Protein AF-A0A2S6N8B1-F1 (afdb_monomer_lite)

Structure (mmCIF, N/CA/C/O backbone):
data_AF-A0A2S6N8B1-F1
#
_entry.id   AF-A0A2S6N8B1-F1
#
loop_
_atom_site.group_PDB
_atom_site.id
_atom_site.type_symbol
_atom_site.label_atom_id
_atom_site.label_alt_id
_atom_site.label_comp_id
_atom_site.label_asym_id
_atom_site.label_entity_id
_atom_site.label_seq_id
_atom_site.pdbx_PDB_ins_code
_atom_site.Cartn_x
_atom_site.Cartn_y
_atom_site.Cartn_z
_atom_site.occupancy
_atom_site.B_iso_or_equiv
_atom_site.auth_seq_id
_atom_site.auth_comp_id
_atom_site.auth_asym_id
_atom_site.auth_atom_id
_atom_site.pdbx_PDB_model_num
ATOM 1 N N . MET A 1 1 ? 69.579 27.634 39.950 1.00 42.34 1 MET A N 1
ATOM 2 C CA . MET A 1 1 ? 68.538 27.850 38.917 1.00 42.34 1 MET A CA 1
ATOM 3 C C . MET A 1 1 ? 68.258 29.355 38.878 1.00 42.34 1 MET A C 1
ATOM 5 O O . MET A 1 1 ? 67.741 29.858 39.859 1.00 42.34 1 MET A O 1
ATOM 9 N N . ARG A 1 2 ? 68.898 30.169 38.011 1.00 41.56 2 ARG A N 1
ATOM 10 C CA . ARG A 1 2 ? 68.441 30.602 36.654 1.00 41.56 2 ARG A CA 1
ATOM 11 C C . ARG A 1 2 ? 66.906 30.649 36.552 1.00 41.56 2 ARG A C 1
ATOM 13 O O . ARG A 1 2 ? 66.295 29.624 36.790 1.00 41.56 2 ARG A O 1
ATOM 20 N N . SER A 1 3 ? 66.229 31.728 36.172 1.00 41.12 3 SER A N 1
ATOM 21 C CA . SER A 1 3 ? 66.636 32.928 35.441 1.00 41.12 3 SER A CA 1
ATOM 22 C C . SER A 1 3 ? 65.607 34.041 35.660 1.00 41.12 3 SER A C 1
ATOM 24 O O . SER A 1 3 ? 64.405 33.804 35.612 1.00 41.12 3 SER A O 1
ATOM 26 N N . THR A 1 4 ? 66.118 35.255 35.826 1.00 52.84 4 THR A N 1
ATOM 27 C CA . THR A 1 4 ? 65.493 36.559 35.585 1.00 52.84 4 THR 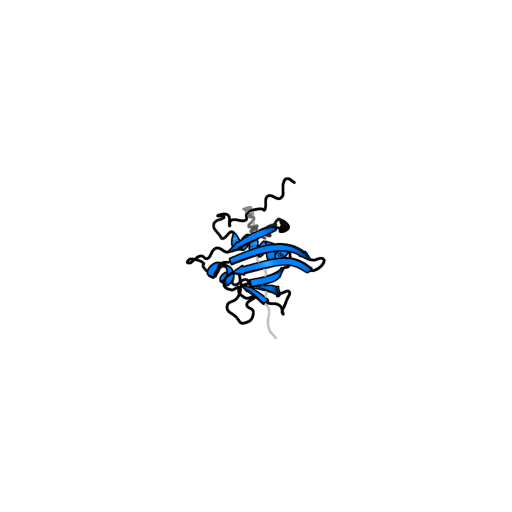A CA 1
ATOM 28 C C . THR A 1 4 ? 64.813 36.655 34.213 1.00 52.84 4 THR A C 1
ATOM 30 O O . THR A 1 4 ? 65.400 36.193 33.235 1.00 52.84 4 THR A O 1
ATOM 33 N N . ASN A 1 5 ? 63.650 37.314 34.127 1.00 52.25 5 ASN A N 1
ATOM 34 C CA . ASN A 1 5 ? 63.337 38.412 33.181 1.00 52.25 5 ASN A CA 1
ATOM 35 C C . ASN A 1 5 ? 61.865 38.828 33.357 1.00 52.25 5 ASN A C 1
ATOM 37 O O . ASN A 1 5 ? 60.976 37.992 33.278 1.00 52.25 5 ASN A O 1
ATOM 41 N N . ARG A 1 6 ? 61.566 40.067 33.778 1.00 52.50 6 ARG A N 1
ATOM 42 C CA . ARG A 1 6 ? 61.428 41.265 32.918 1.00 52.50 6 ARG A CA 1
ATOM 43 C C . ARG A 1 6 ? 60.625 40.964 31.654 1.00 52.50 6 ARG A C 1
ATOM 45 O O . ARG A 1 6 ? 61.112 40.263 30.781 1.00 52.50 6 ARG A O 1
ATOM 52 N N . ASN A 1 7 ? 59.451 41.575 31.539 1.00 50.00 7 ASN A N 1
ATOM 53 C CA . ASN A 1 7 ? 59.238 42.602 30.522 1.00 50.00 7 ASN A CA 1
ATOM 54 C C . ASN A 1 7 ? 57.952 43.370 30.828 1.00 50.00 7 ASN A C 1
ATOM 56 O O . ASN A 1 7 ? 56.833 42.960 30.541 1.00 50.00 7 ASN A O 1
ATOM 60 N N . THR A 1 8 ? 58.186 44.505 31.474 1.00 51.44 8 THR A N 1
ATOM 61 C CA . THR A 1 8 ? 57.403 45.729 31.411 1.00 51.44 8 THR A CA 1
ATOM 62 C C . THR A 1 8 ? 57.189 46.165 29.960 1.00 51.44 8 THR A C 1
ATOM 64 O O . THR A 1 8 ? 58.011 45.868 29.096 1.00 51.44 8 THR A O 1
ATOM 67 N N . ALA A 1 9 ? 56.163 46.997 29.776 1.00 45.56 9 ALA A N 1
ATOM 68 C CA . ALA A 1 9 ? 55.713 47.627 28.536 1.00 45.56 9 ALA A CA 1
ATOM 69 C C . ALA A 1 9 ? 54.751 46.720 27.751 1.00 45.56 9 ALA A C 1
ATOM 71 O O . ALA A 1 9 ? 55.076 45.617 27.348 1.00 45.56 9 ALA A O 1
ATOM 72 N N . THR A 1 10 ? 53.552 47.166 27.398 1.00 46.16 10 THR A N 1
ATOM 73 C CA . THR A 1 10 ? 53.420 48.305 26.495 1.00 46.16 10 THR A CA 1
ATOM 74 C C . THR A 1 10 ? 51.942 48.702 26.425 1.00 46.16 10 THR A C 1
ATOM 76 O O . THR A 1 10 ? 51.121 47.944 25.932 1.00 46.16 10 THR A O 1
ATOM 79 N N . ARG A 1 11 ? 51.658 49.920 26.897 1.00 43.44 11 ARG A N 1
ATOM 80 C CA . ARG A 1 11 ? 50.708 50.878 26.309 1.00 43.44 11 ARG A CA 1
ATOM 81 C C . ARG A 1 11 ? 49.224 50.478 26.259 1.00 43.44 11 ARG A C 1
ATOM 83 O O . ARG A 1 11 ? 48.722 49.953 25.276 1.00 43.44 11 ARG A O 1
ATOM 90 N N . LEU A 1 12 ? 48.500 50.985 27.262 1.00 51.22 12 LEU A N 1
ATOM 91 C CA . LEU A 1 12 ? 47.379 51.896 26.994 1.00 51.22 12 LEU A CA 1
ATOM 92 C C . LEU A 1 12 ? 47.709 52.762 25.775 1.00 51.22 12 LEU A C 1
ATOM 94 O O . LEU A 1 12 ? 48.777 53.378 25.802 1.00 51.22 12 LEU A O 1
ATOM 98 N N . LEU A 1 13 ? 46.820 52.810 24.774 1.00 46.84 13 LEU A N 1
ATOM 99 C CA . LEU A 1 13 ? 46.392 54.023 24.061 1.00 46.84 13 LEU A CA 1
ATOM 100 C C . LEU A 1 13 ? 45.701 53.707 22.709 1.00 46.84 13 LEU A C 1
ATOM 102 O O . LEU A 1 13 ? 46.289 53.039 21.866 1.00 46.84 13 LEU A O 1
ATOM 106 N N . PHE A 1 14 ? 44.522 54.325 22.514 1.00 44.28 14 PHE A N 1
ATOM 107 C CA . PHE A 1 14 ? 43.818 54.616 21.244 1.00 44.28 14 PHE A CA 1
ATOM 108 C C . PHE A 1 14 ? 43.252 53.421 20.452 1.00 44.28 14 PHE A C 1
ATOM 110 O O . PHE A 1 14 ? 43.849 52.364 20.384 1.00 44.28 14 PHE A O 1
ATOM 117 N N . ALA A 1 15 ? 42.149 53.488 19.719 1.00 45.88 15 ALA A N 1
ATOM 118 C CA . ALA A 1 15 ? 41.009 54.383 19.601 1.00 45.88 15 ALA A CA 1
ATOM 119 C C . ALA A 1 15 ? 40.044 53.643 18.646 1.00 45.88 15 ALA A C 1
ATOM 121 O O . ALA A 1 15 ? 40.484 53.024 17.682 1.00 45.88 15 ALA A O 1
ATOM 122 N N . THR A 1 16 ? 38.750 53.680 18.957 1.00 49.44 16 THR A N 1
ATOM 123 C CA . THR A 1 16 ? 37.603 53.653 18.029 1.00 49.44 16 THR A CA 1
ATOM 124 C C . THR A 1 16 ? 37.818 53.185 16.578 1.00 49.44 16 THR A C 1
ATOM 126 O O . THR A 1 16 ? 38.340 53.955 15.780 1.00 49.44 16 THR A O 1
ATOM 129 N N . VAL A 1 17 ? 37.196 52.063 16.189 1.00 50.78 17 VAL A N 1
ATOM 130 C CA . VAL A 1 17 ? 36.384 52.002 14.955 1.00 50.78 17 VAL A CA 1
ATOM 131 C C . VAL A 1 17 ? 35.152 51.130 15.216 1.00 50.78 17 VAL A C 1
ATOM 133 O O . VAL A 1 17 ? 35.226 49.913 15.355 1.00 50.78 17 VAL A O 1
ATOM 136 N N . VAL A 1 18 ? 34.012 51.808 15.307 1.00 49.66 18 VAL A N 1
ATOM 137 C CA . VAL A 1 18 ? 32.662 51.267 15.132 1.00 49.66 18 VAL A CA 1
ATOM 138 C C . VAL A 1 18 ? 32.549 50.738 13.702 1.00 49.66 18 VAL A C 1
ATOM 140 O O . VAL A 1 18 ? 32.867 51.471 12.770 1.00 49.66 18 VAL A O 1
ATOM 143 N N . GLY A 1 19 ? 32.075 49.506 13.499 1.00 46.31 19 GLY A N 1
ATOM 144 C CA . GLY A 1 19 ? 31.856 49.019 12.137 1.00 46.31 19 GLY A CA 1
ATOM 145 C C . GLY A 1 19 ? 31.323 47.596 12.025 1.00 46.31 19 GLY A C 1
ATOM 146 O O . GLY A 1 19 ? 32.089 46.674 11.795 1.00 46.31 19 GLY A O 1
ATOM 147 N N . ALA A 1 20 ? 29.998 47.469 12.117 1.00 51.28 20 ALA A N 1
ATOM 148 C CA . ALA A 1 20 ? 29.175 46.412 11.520 1.00 51.28 20 ALA A CA 1
ATOM 149 C C . ALA A 1 20 ? 29.412 44.950 11.961 1.00 51.28 20 ALA A C 1
ATOM 151 O O . ALA A 1 20 ? 30.002 44.133 11.257 1.00 51.28 20 ALA A O 1
ATOM 152 N N . THR A 1 21 ? 28.767 44.570 13.065 1.00 48.69 21 THR A N 1
ATOM 153 C CA . THR A 1 21 ? 28.243 43.213 13.269 1.00 48.69 21 THR A CA 1
ATOM 154 C C . THR A 1 21 ? 27.169 42.921 12.216 1.00 48.69 21 THR A C 1
ATOM 156 O O . THR A 1 21 ? 25.987 43.194 12.419 1.00 48.69 21 THR A O 1
ATOM 159 N N . VAL A 1 22 ? 27.559 42.373 11.063 1.00 56.94 22 VAL A N 1
ATOM 160 C CA . VAL A 1 22 ? 26.586 41.770 10.144 1.00 56.94 22 VAL A CA 1
ATOM 161 C C . VAL A 1 22 ? 26.143 40.450 10.762 1.00 56.94 22 VAL A C 1
ATOM 163 O O . VAL A 1 22 ? 26.918 39.502 10.877 1.00 56.94 22 VAL A O 1
ATOM 166 N N . MET A 1 23 ? 24.889 40.429 11.207 1.00 51.03 23 MET A N 1
ATOM 167 C CA . MET A 1 23 ? 24.171 39.244 11.660 1.00 51.03 23 MET A CA 1
ATOM 168 C C . MET A 1 23 ? 24.166 38.182 10.555 1.00 51.03 23 MET A C 1
ATOM 170 O O . MET A 1 23 ? 23.289 38.157 9.699 1.00 51.03 23 MET A O 1
ATOM 174 N N . GLY A 1 24 ? 25.129 37.269 10.597 1.00 49.72 24 GLY A N 1
ATOM 175 C CA . GLY A 1 24 ? 25.053 35.987 9.907 1.00 49.72 24 GLY A CA 1
ATOM 176 C C . GLY A 1 24 ? 24.213 35.004 10.717 1.00 49.72 24 GLY A C 1
ATOM 177 O O . GLY A 1 24 ? 24.720 33.967 11.131 1.00 49.72 24 GLY A O 1
ATOM 178 N N . ALA A 1 25 ? 22.949 35.335 10.996 1.00 55.22 25 ALA A N 1
ATOM 179 C CA . ALA A 1 25 ? 21.994 34.349 11.485 1.00 55.22 25 ALA A CA 1
ATOM 180 C C . ALA A 1 25 ? 21.611 33.467 10.292 1.00 55.22 25 ALA A C 1
ATOM 182 O O . ALA A 1 25 ? 20.658 33.747 9.568 1.00 55.22 25 ALA A O 1
ATOM 183 N N . GLY A 1 26 ? 22.421 32.437 10.040 1.00 43.94 26 GLY A N 1
ATOM 184 C CA . GLY A 1 26 ? 22.061 31.370 9.121 1.00 43.94 26 GLY A CA 1
ATOM 185 C C . GLY A 1 26 ? 20.736 30.786 9.586 1.00 43.94 26 GLY A C 1
ATOM 186 O O . GLY A 1 26 ? 20.657 30.201 10.666 1.00 43.94 26 GLY A O 1
ATOM 187 N N . ILE A 1 27 ? 19.684 30.994 8.800 1.00 52.69 27 ILE A N 1
ATOM 188 C CA . ILE A 1 27 ? 18.401 30.348 9.025 1.00 52.69 27 ILE A CA 1
ATOM 189 C C . ILE A 1 27 ? 18.651 28.863 8.771 1.00 52.69 27 ILE A C 1
ATOM 191 O O . ILE A 1 27 ? 18.652 28.405 7.630 1.00 52.69 27 ILE A O 1
ATOM 195 N N . ALA A 1 28 ? 18.912 28.108 9.836 1.00 50.53 28 ALA A N 1
ATOM 196 C CA . ALA A 1 28 ? 18.739 26.668 9.827 1.00 50.53 28 ALA A CA 1
ATOM 197 C C . ALA A 1 28 ? 17.233 26.425 9.682 1.00 50.53 28 ALA A C 1
ATOM 199 O O . ALA A 1 28 ? 16.497 26.324 10.663 1.00 50.53 28 ALA A O 1
ATOM 200 N N . GLY A 1 29 ? 16.760 26.446 8.437 1.00 40.81 29 GLY A N 1
ATOM 201 C CA . GLY A 1 29 ? 15.405 26.062 8.096 1.00 40.81 29 GLY A CA 1
ATOM 202 C C . GLY A 1 29 ? 15.251 24.581 8.395 1.00 40.81 29 GLY A C 1
ATOM 203 O O . GLY A 1 29 ? 15.554 23.743 7.552 1.00 40.81 29 GLY A O 1
ATOM 204 N N . ASN A 1 30 ? 14.791 24.251 9.599 1.00 43.19 30 ASN A N 1
ATOM 205 C CA . ASN A 1 30 ? 14.136 22.977 9.830 1.00 43.19 30 ASN A CA 1
ATOM 206 C C . ASN A 1 30 ? 12.843 23.027 9.019 1.00 43.19 30 ASN A C 1
ATOM 208 O O . ASN A 1 30 ? 11.829 23.534 9.493 1.00 43.19 30 ASN A O 1
ATOM 212 N N . ILE A 1 31 ? 12.892 22.565 7.770 1.00 50.88 31 ILE A N 1
ATOM 213 C CA . ILE A 1 31 ? 11.688 22.304 6.987 1.00 50.88 31 ILE A CA 1
ATOM 214 C C . ILE A 1 31 ? 11.051 21.056 7.605 1.00 50.88 31 ILE A C 1
ATOM 216 O O . ILE A 1 31 ? 11.174 19.947 7.096 1.00 50.88 31 ILE A O 1
ATOM 220 N N . VAL A 1 32 ? 10.412 21.224 8.760 1.00 52.28 32 VAL A N 1
ATOM 221 C CA . VAL A 1 32 ? 9.378 20.298 9.201 1.00 52.28 32 VAL A CA 1
ATOM 222 C C . VAL A 1 32 ? 8.171 20.685 8.366 1.00 52.28 32 VAL A C 1
ATOM 224 O O . VAL A 1 32 ? 7.458 21.632 8.682 1.00 52.28 32 VAL A O 1
ATOM 227 N N . GLY A 1 33 ? 8.029 20.039 7.210 1.00 48.75 33 GLY A N 1
ATOM 228 C CA . GLY A 1 33 ? 6.793 20.128 6.454 1.00 48.75 33 GLY A CA 1
ATOM 229 C C . GLY A 1 33 ? 5.682 19.578 7.336 1.00 48.75 33 GLY A C 1
ATOM 230 O O . GLY A 1 33 ? 5.715 18.399 7.690 1.00 48.75 33 GLY A O 1
ATOM 231 N N . ASP A 1 34 ? 4.731 20.429 7.713 1.00 44.25 34 ASP A N 1
ATOM 232 C CA . ASP A 1 34 ? 3.452 19.986 8.252 1.00 44.25 34 ASP A CA 1
ATOM 233 C C . ASP A 1 34 ? 2.755 19.188 7.147 1.00 44.25 34 ASP A C 1
ATOM 235 O O . ASP A 1 34 ? 2.075 19.731 6.273 1.00 44.25 34 ASP A O 1
ATOM 239 N N . TYR A 1 35 ? 2.964 17.874 7.152 1.00 49.19 35 TYR A N 1
ATOM 240 C CA . TYR A 1 35 ? 2.095 16.962 6.433 1.00 49.19 35 TYR A CA 1
ATOM 241 C C . TYR A 1 35 ? 0.743 17.058 7.126 1.00 49.19 35 TYR A C 1
ATOM 243 O O . TYR A 1 35 ? 0.526 16.473 8.187 1.00 49.19 35 TYR A O 1
ATOM 251 N N . VAL A 1 36 ? -0.162 17.854 6.558 1.00 50.03 36 VAL A N 1
ATOM 252 C CA . VAL A 1 36 ? -1.571 17.818 6.937 1.00 50.03 36 VAL A CA 1
ATOM 253 C C . VAL A 1 36 ? -2.042 16.401 6.630 1.00 50.03 36 VAL A C 1
ATOM 255 O O . VAL A 1 36 ? -2.317 16.081 5.475 1.00 50.03 36 VAL A O 1
ATOM 258 N N . VAL A 1 37 ? -2.067 15.550 7.660 1.00 51.09 37 VAL A N 1
ATOM 259 C CA . VAL A 1 37 ? -2.551 14.168 7.605 1.00 51.09 37 VAL A CA 1
ATOM 260 C C . VAL A 1 37 ? -4.008 14.225 7.164 1.00 51.09 37 VAL A C 1
ATOM 262 O O . VAL A 1 37 ? -4.923 14.425 7.966 1.00 51.09 37 VAL A O 1
ATOM 265 N N . ARG A 1 38 ? -4.245 14.115 5.857 1.00 58.31 38 ARG A N 1
ATOM 266 C CA . ARG A 1 38 ? -5.579 13.864 5.332 1.00 58.31 38 ARG A CA 1
ATOM 267 C C . ARG A 1 38 ? -5.829 12.393 5.585 1.00 58.31 38 ARG A C 1
ATOM 269 O O . ARG A 1 38 ? -5.288 11.558 4.880 1.00 58.31 38 ARG A O 1
ATOM 276 N N . ALA A 1 39 ? -6.626 12.099 6.612 1.00 61.91 39 ALA A N 1
ATOM 277 C CA . ALA A 1 39 ? -6.983 10.728 6.944 1.00 61.91 39 ALA A CA 1
ATOM 278 C C . ALA A 1 39 ? -7.442 9.991 5.664 1.00 61.91 39 ALA A C 1
ATOM 280 O O . ALA A 1 39 ? -8.393 10.456 5.019 1.00 61.91 39 ALA A O 1
ATOM 281 N N . PRO A 1 40 ? -6.771 8.889 5.285 1.00 68.19 40 PRO A N 1
ATOM 282 C CA . PRO A 1 40 ? -7.135 8.095 4.121 1.00 68.19 40 PRO A CA 1
ATOM 283 C C . PRO A 1 40 ? -8.605 7.704 4.207 1.00 68.19 40 PRO A C 1
ATOM 285 O O . PRO A 1 40 ? -9.077 7.246 5.252 1.00 68.19 40 PRO A O 1
ATOM 288 N N . ARG A 1 41 ? -9.356 7.920 3.128 1.00 83.81 41 ARG A N 1
ATOM 289 C CA . ARG A 1 41 ? -10.794 7.636 3.135 1.00 83.81 41 ARG A CA 1
ATOM 290 C C . ARG A 1 41 ? -11.034 6.184 2.755 1.00 83.81 41 ARG A C 1
ATOM 292 O O . ARG A 1 41 ? -10.371 5.640 1.881 1.00 83.81 41 ARG A O 1
ATOM 299 N N . ILE A 1 42 ? -12.038 5.573 3.371 1.00 91.75 42 ILE A N 1
ATOM 300 C CA . ILE A 1 42 ? -12.585 4.312 2.869 1.00 91.75 42 ILE A CA 1
ATOM 301 C C . ILE A 1 42 ? -13.091 4.540 1.436 1.00 91.75 42 ILE A C 1
ATOM 303 O O . ILE A 1 42 ? -13.714 5.563 1.148 1.00 91.75 42 ILE A O 1
ATOM 307 N N . GLY A 1 43 ? -12.788 3.605 0.541 1.00 91.12 43 GLY A N 1
ATOM 308 C CA . GLY A 1 43 ? -13.039 3.701 -0.895 1.00 91.12 43 GLY A CA 1
ATOM 309 C C . GLY A 1 43 ? -11.974 4.479 -1.673 1.00 91.12 43 GLY A C 1
ATOM 310 O O . GLY A 1 43 ? -12.124 4.653 -2.879 1.00 91.12 43 GLY A O 1
ATOM 311 N N . HIS A 1 44 ? -10.908 4.960 -1.024 1.00 90.00 44 HIS A N 1
ATOM 312 C CA . HIS A 1 44 ? -9.781 5.596 -1.712 1.00 90.00 44 HIS A CA 1
ATOM 313 C C . HIS A 1 44 ? -8.970 4.537 -2.459 1.00 90.00 44 HIS A C 1
ATOM 315 O O . HIS A 1 44 ? -8.567 3.525 -1.885 1.00 90.00 44 HIS A O 1
ATOM 321 N N . ILE A 1 45 ? -8.741 4.787 -3.747 1.00 92.19 45 ILE A N 1
ATOM 322 C CA . ILE A 1 45 ? -7.879 3.985 -4.612 1.00 92.19 45 ILE A CA 1
ATOM 323 C C . ILE A 1 45 ? -6.560 4.729 -4.826 1.00 92.19 45 ILE A C 1
ATOM 325 O O . ILE A 1 45 ? -6.554 5.818 -5.394 1.00 92.19 45 ILE A O 1
ATOM 329 N N . ILE A 1 46 ? -5.456 4.122 -4.406 1.00 92.88 46 ILE A N 1
ATOM 330 C CA . ILE A 1 46 ? -4.095 4.597 -4.659 1.00 92.88 46 ILE A CA 1
ATOM 331 C C . ILE A 1 46 ? -3.545 3.789 -5.834 1.00 92.88 46 ILE A C 1
ATOM 333 O O . ILE A 1 46 ? -3.312 2.585 -5.713 1.00 92.88 46 ILE A O 1
ATOM 337 N N . ALA A 1 47 ? -3.372 4.435 -6.986 1.00 93.38 47 ALA A N 1
ATOM 338 C CA . ALA A 1 47 ? -2.923 3.786 -8.215 1.00 93.38 47 ALA A CA 1
ATOM 339 C C . ALA A 1 47 ? -1.440 4.070 -8.487 1.00 93.38 47 ALA A C 1
ATOM 341 O O . ALA A 1 47 ? -1.031 5.220 -8.625 1.00 93.38 47 ALA A O 1
ATOM 342 N N . PHE A 1 48 ? -0.644 3.014 -8.632 1.00 91.75 48 PHE A N 1
ATOM 343 C CA . PHE A 1 48 ? 0.760 3.088 -9.017 1.00 91.75 48 PHE A CA 1
ATOM 344 C C . PHE A 1 48 ? 0.863 2.860 -10.521 1.00 91.75 48 PHE A C 1
ATOM 346 O O . PHE A 1 48 ? 0.676 1.744 -11.014 1.00 91.75 48 PHE A O 1
ATOM 353 N N . LEU A 1 49 ? 1.145 3.927 -11.264 1.00 89.50 49 LEU A N 1
ATOM 354 C CA . LEU A 1 49 ? 1.328 3.845 -12.708 1.00 89.50 49 LEU A CA 1
ATOM 355 C C . LEU A 1 49 ? 2.779 3.454 -13.026 1.00 89.50 49 LEU A C 1
ATOM 357 O O . LEU A 1 49 ? 3.701 4.135 -12.567 1.00 89.50 49 LEU A O 1
ATOM 361 N N . PRO A 1 50 ? 3.008 2.382 -13.807 1.00 88.06 50 PRO A N 1
ATOM 362 C CA . PRO A 1 50 ? 4.353 1.948 -14.141 1.00 88.06 50 PRO A CA 1
ATOM 363 C C . PRO A 1 50 ? 5.059 3.006 -14.996 1.00 88.06 50 PRO A C 1
ATOM 365 O O . PRO A 1 50 ? 4.589 3.343 -16.083 1.00 88.06 50 PRO A O 1
ATOM 368 N N . SER A 1 51 ? 6.204 3.512 -14.533 1.00 81.88 51 SER A N 1
ATOM 369 C CA . SER A 1 51 ? 7.022 4.466 -15.295 1.00 81.88 51 SER A CA 1
ATOM 370 C C . SER A 1 51 ? 8.397 3.888 -15.635 1.00 81.88 51 SER A C 1
ATOM 372 O O . SER A 1 51 ? 9.103 3.359 -14.770 1.00 81.88 51 SER A O 1
ATOM 374 N N . LYS A 1 52 ? 8.791 4.001 -16.911 1.00 72.25 52 LYS A N 1
ATOM 375 C CA . LYS A 1 52 ? 10.092 3.528 -17.423 1.00 72.25 52 LYS A CA 1
ATOM 376 C C . LYS A 1 52 ? 11.255 4.423 -16.993 1.00 72.25 52 LYS A C 1
ATOM 378 O O . LYS A 1 52 ? 12.365 3.928 -16.838 1.00 72.25 52 LYS A O 1
ATOM 383 N N . ASP A 1 53 ? 10.969 5.693 -16.715 1.00 70.50 53 ASP A N 1
ATOM 384 C CA . ASP A 1 53 ? 11.956 6.710 -16.333 1.00 70.50 53 ASP A CA 1
ATOM 385 C C . ASP A 1 53 ? 12.020 6.915 -14.810 1.00 70.50 53 ASP A C 1
ATOM 387 O O . ASP A 1 53 ? 12.518 7.924 -14.309 1.00 70.50 53 ASP A O 1
ATOM 391 N N . SER A 1 54 ? 11.500 5.946 -14.051 1.00 62.97 54 SER A N 1
ATOM 392 C CA . SER A 1 54 ? 11.502 5.952 -12.590 1.00 62.97 54 SER A CA 1
ATOM 393 C C . SER A 1 54 ? 12.929 5.864 -12.050 1.00 62.97 54 SER A C 1
ATOM 395 O O . SER A 1 54 ? 13.435 4.769 -11.796 1.00 62.97 54 SER A O 1
ATOM 397 N N . GLN A 1 55 ? 13.584 7.001 -11.816 1.00 65.56 55 GLN A N 1
ATOM 398 C CA . GLN A 1 55 ? 14.766 7.011 -10.955 1.00 65.56 55 GLN A CA 1
ATOM 399 C C . GLN A 1 55 ? 14.360 6.486 -9.574 1.00 65.56 55 GLN A C 1
ATOM 401 O O . GLN A 1 55 ? 13.350 6.970 -9.051 1.00 65.56 55 GLN A O 1
ATOM 406 N N . PRO A 1 56 ? 15.090 5.518 -8.983 1.00 62.81 56 PRO A N 1
ATOM 407 C CA . PRO A 1 56 ? 14.772 4.978 -7.664 1.00 62.81 56 PRO A CA 1
ATOM 408 C C . PRO A 1 56 ? 14.713 6.139 -6.674 1.00 62.81 56 PRO A C 1
ATOM 410 O O . PRO A 1 56 ? 15.695 6.852 -6.484 1.00 62.81 56 PRO A O 1
ATOM 413 N N . ALA A 1 57 ? 13.522 6.413 -6.149 1.00 62.28 57 ALA A N 1
ATOM 414 C CA . ALA A 1 57 ? 13.244 7.708 -5.532 1.00 62.28 57 ALA A CA 1
ATOM 415 C C . ALA A 1 57 ? 13.584 7.711 -4.044 1.00 62.28 57 ALA A C 1
ATOM 417 O O . ALA A 1 57 ? 13.740 8.781 -3.462 1.00 62.28 57 ALA A O 1
ATOM 418 N N . SER A 1 58 ? 13.700 6.539 -3.416 1.00 67.56 58 SER A N 1
ATOM 419 C CA . SER A 1 58 ? 13.954 6.479 -1.974 1.00 67.56 58 SER A CA 1
ATOM 420 C C . SER A 1 58 ? 14.411 5.125 -1.441 1.00 67.56 58 SER A C 1
ATOM 422 O O . SER A 1 58 ? 14.915 5.077 -0.321 1.00 67.56 58 SER A O 1
ATOM 424 N N . GLY A 1 59 ? 14.206 4.013 -2.163 1.00 81.25 59 GLY A N 1
ATOM 425 C CA . GLY A 1 59 ? 14.364 2.679 -1.581 1.00 81.25 59 GLY A CA 1
ATOM 426 C C . GLY A 1 59 ? 13.453 2.449 -0.368 1.00 81.25 59 GLY A C 1
ATOM 427 O O . GLY A 1 59 ? 13.740 1.579 0.456 1.00 81.25 59 GLY A O 1
ATOM 428 N N . ALA A 1 60 ? 12.385 3.243 -0.218 1.00 90.81 60 ALA A N 1
ATOM 429 C CA . ALA A 1 60 ? 11.491 3.170 0.9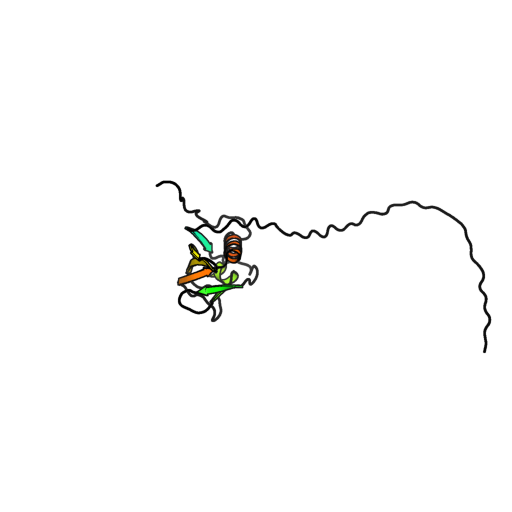25 1.00 90.81 60 ALA A CA 1
ATOM 430 C C . ALA A 1 60 ? 10.739 1.836 0.935 1.00 90.81 60 ALA A C 1
ATOM 432 O O . ALA A 1 60 ? 10.201 1.375 -0.076 1.00 90.81 60 ALA A O 1
ATOM 433 N N . ARG A 1 61 ? 10.709 1.213 2.113 1.00 95.69 61 ARG A N 1
ATOM 434 C CA . ARG A 1 61 ? 10.114 -0.103 2.338 1.00 95.69 61 ARG A CA 1
ATOM 435 C C . ARG A 1 61 ? 9.168 -0.020 3.520 1.00 95.69 61 ARG A C 1
ATOM 437 O O . ARG A 1 61 ? 9.586 0.326 4.623 1.00 95.69 61 ARG A O 1
ATOM 444 N N . LEU A 1 62 ? 7.909 -0.363 3.290 1.00 96.06 62 LEU A N 1
ATOM 445 C CA . LEU A 1 62 ? 6.866 -0.359 4.306 1.00 96.06 62 LEU A CA 1
ATOM 446 C C . LEU A 1 62 ? 6.531 -1.805 4.654 1.00 96.06 62 LEU A C 1
ATOM 448 O O . LEU A 1 62 ? 6.144 -2.582 3.784 1.00 96.06 62 LEU A O 1
ATOM 452 N N . MET A 1 63 ? 6.715 -2.175 5.918 1.00 97.81 63 MET A N 1
ATOM 453 C CA . MET A 1 63 ? 6.301 -3.486 6.412 1.00 97.81 63 MET A CA 1
ATOM 454 C C . MET A 1 63 ? 4.813 -3.440 6.745 1.00 97.81 63 MET A C 1
ATOM 456 O O . MET A 1 63 ? 4.387 -2.610 7.548 1.00 97.81 63 MET A O 1
ATOM 460 N N . VAL A 1 64 ? 4.033 -4.306 6.113 1.00 97.56 64 VAL A N 1
ATOM 461 C CA . VAL A 1 64 ? 2.579 -4.372 6.269 1.00 97.56 64 VAL A CA 1
ATOM 462 C C . VAL A 1 64 ? 2.177 -5.778 6.668 1.00 97.56 64 VAL A C 1
ATOM 464 O O . VAL A 1 64 ? 2.850 -6.749 6.319 1.00 97.56 64 VAL A O 1
ATOM 467 N N . HIS A 1 65 ? 1.078 -5.882 7.401 1.00 97.88 65 HIS A N 1
ATOM 468 C CA . HIS A 1 65 ? 0.548 -7.176 7.791 1.00 97.88 65 HIS A CA 1
ATOM 469 C C . HIS A 1 65 ? -0.371 -7.701 6.690 1.00 97.88 65 HIS A C 1
ATOM 471 O O . HIS A 1 65 ? -1.227 -6.961 6.206 1.00 97.88 65 HIS A O 1
ATOM 477 N N . ARG A 1 66 ? -0.208 -8.963 6.291 1.00 96.69 66 ARG A N 1
ATOM 478 C CA . ARG A 1 66 ? -1.063 -9.617 5.297 1.00 96.69 66 ARG A CA 1
ATOM 479 C C . ARG A 1 66 ? -2.077 -10.499 6.023 1.00 96.69 66 ARG A C 1
ATOM 481 O O . ARG A 1 66 ? -1.688 -11.305 6.854 1.00 96.69 66 ARG A O 1
ATOM 488 N N . ARG A 1 67 ? -3.369 -10.369 5.723 1.00 93.44 67 ARG A N 1
ATOM 489 C CA . ARG A 1 67 ? -4.439 -10.949 6.559 1.00 93.44 67 ARG A CA 1
ATOM 490 C C . ARG A 1 67 ? -4.415 -12.487 6.639 1.00 93.44 67 ARG A C 1
ATOM 492 O O . ARG A 1 67 ? -4.819 -13.049 7.652 1.00 93.44 67 ARG A O 1
ATOM 499 N N . ASP A 1 68 ? -3.950 -13.164 5.591 1.00 93.06 68 ASP A N 1
ATOM 500 C CA . ASP A 1 68 ? -3.847 -14.629 5.492 1.00 93.06 68 ASP A CA 1
ATOM 501 C C . ASP A 1 68 ? -2.436 -15.176 5.785 1.00 93.06 68 ASP A C 1
ATOM 503 O O . ASP A 1 68 ? -2.242 -16.393 5.758 1.00 93.06 68 ASP A O 1
ATOM 507 N N . ARG A 1 69 ? -1.428 -14.319 6.024 1.00 91.25 69 ARG A N 1
ATOM 508 C CA . ARG A 1 69 ? -0.013 -14.726 6.149 1.00 91.25 69 ARG A CA 1
ATOM 509 C C . ARG A 1 69 ? 0.768 -13.872 7.154 1.00 91.25 69 ARG A C 1
ATOM 511 O O . ARG A 1 69 ? 0.224 -13.055 7.882 1.00 91.25 69 ARG A O 1
ATOM 518 N N . SER A 1 70 ? 2.078 -14.098 7.226 1.00 92.94 70 SER A N 1
ATOM 519 C CA . SER A 1 70 ? 2.998 -13.217 7.943 1.00 92.94 70 SER A CA 1
ATOM 520 C C . SER A 1 70 ? 3.142 -11.863 7.246 1.00 92.94 70 SER A C 1
ATOM 522 O O . SER A 1 70 ? 2.783 -11.702 6.078 1.00 92.94 70 SER A O 1
ATOM 524 N N . ASP A 1 71 ? 3.755 -10.919 7.952 1.00 97.06 71 ASP A N 1
ATOM 525 C CA . ASP A 1 71 ? 4.087 -9.603 7.417 1.00 97.06 71 ASP A CA 1
ATOM 526 C C . ASP A 1 71 ? 4.891 -9.691 6.111 1.00 97.06 71 ASP A C 1
ATOM 528 O O . ASP A 1 71 ? 5.764 -10.548 5.932 1.00 97.06 71 ASP A O 1
ATOM 532 N N . CYS A 1 72 ? 4.604 -8.763 5.205 1.00 97.75 72 CYS A N 1
ATOM 533 C CA . CYS A 1 72 ? 5.255 -8.614 3.910 1.00 97.75 72 CYS A CA 1
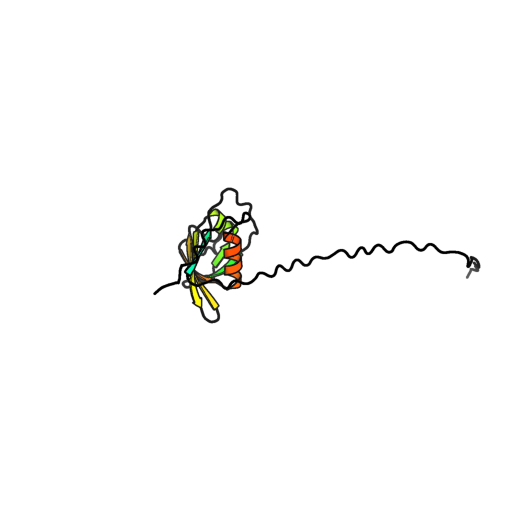ATOM 534 C C . CYS A 1 72 ? 5.661 -7.147 3.693 1.00 97.75 72 CYS A C 1
ATOM 536 O O . CYS A 1 72 ? 5.508 -6.297 4.575 1.00 97.75 72 CYS A O 1
ATOM 538 N N . VAL A 1 73 ? 6.271 -6.844 2.548 1.00 97.81 73 VAL A N 1
ATOM 539 C CA . VAL A 1 73 ? 6.858 -5.534 2.261 1.00 97.81 73 VAL A CA 1
ATOM 540 C C . VAL A 1 73 ? 6.252 -4.913 1.009 1.00 97.81 73 VAL A C 1
ATOM 542 O O . VAL A 1 73 ? 6.231 -5.516 -0.062 1.00 97.81 73 VAL A O 1
ATOM 545 N N . LEU A 1 74 ? 5.866 -3.646 1.143 1.00 97.31 74 LEU A N 1
ATOM 546 C CA . LEU A 1 74 ? 5.617 -2.728 0.040 1.00 97.31 74 LEU A CA 1
ATOM 547 C C . LEU A 1 74 ? 6.890 -1.910 -0.208 1.00 97.31 74 LEU A C 1
ATOM 549 O O . LEU A 1 74 ? 7.239 -1.025 0.576 1.00 97.31 74 LEU A O 1
ATOM 553 N N . ASN A 1 75 ? 7.624 -2.239 -1.266 1.00 95.88 75 ASN A N 1
ATOM 554 C CA . ASN A 1 75 ? 8.779 -1.476 -1.723 1.00 95.88 75 ASN A CA 1
ATOM 555 C C . ASN A 1 75 ? 8.315 -0.468 -2.777 1.00 95.88 75 ASN A C 1
ATOM 557 O O . ASN A 1 75 ? 7.882 -0.855 -3.861 1.00 95.88 75 ASN A O 1
ATOM 561 N N . LEU A 1 76 ? 8.425 0.822 -2.468 1.00 92.62 76 LEU A N 1
ATOM 562 C CA . LEU A 1 76 ? 7.858 1.879 -3.304 1.00 92.62 76 LEU A CA 1
ATOM 563 C C . LEU A 1 76 ? 8.482 1.918 -4.711 1.00 92.62 76 LEU A C 1
ATOM 565 O O . LEU A 1 76 ? 7.779 2.108 -5.703 1.00 92.62 76 LEU A O 1
ATOM 569 N N . ASP A 1 77 ? 9.781 1.639 -4.834 1.00 91.62 77 ASP A N 1
ATOM 570 C CA . ASP A 1 77 ? 10.437 1.568 -6.144 1.00 91.62 77 ASP A CA 1
ATOM 571 C C . ASP A 1 77 ? 9.962 0.370 -6.969 1.00 91.62 77 ASP A C 1
ATOM 573 O O . ASP A 1 77 ? 9.900 0.444 -8.197 1.00 91.62 77 ASP A O 1
ATOM 577 N N . VAL A 1 78 ? 9.592 -0.730 -6.311 1.00 93.81 78 VAL A N 1
ATOM 578 C CA . VAL A 1 78 ? 8.976 -1.872 -6.987 1.00 93.81 78 VAL A CA 1
ATOM 579 C C . VAL A 1 78 ? 7.576 -1.496 -7.447 1.00 93.81 78 VAL A C 1
ATOM 581 O O . VAL A 1 78 ? 7.334 -1.591 -8.644 1.00 93.81 78 VAL A O 1
ATOM 584 N N . LEU A 1 79 ? 6.719 -0.977 -6.560 1.00 93.25 79 LEU A N 1
ATOM 585 C CA . LEU A 1 79 ? 5.339 -0.589 -6.884 1.00 93.25 79 LEU A CA 1
ATOM 586 C C . LEU A 1 79 ? 5.254 0.372 -8.078 1.00 93.25 79 LEU A C 1
ATOM 588 O O . LEU A 1 79 ? 4.409 0.207 -8.949 1.00 93.25 79 LEU A O 1
ATOM 592 N N . ARG A 1 80 ? 6.163 1.347 -8.170 1.00 89.88 80 ARG A N 1
ATOM 593 C CA . ARG A 1 80 ? 6.202 2.303 -9.290 1.00 89.88 80 ARG A CA 1
ATOM 594 C C . ARG A 1 80 ? 6.722 1.717 -10.600 1.00 89.88 80 ARG A C 1
ATOM 596 O O . ARG A 1 80 ? 6.445 2.266 -11.659 1.00 89.88 80 ARG A O 1
ATOM 603 N N . ARG A 1 81 ? 7.509 0.640 -10.558 1.00 91.00 81 ARG A N 1
ATOM 604 C CA . ARG A 1 81 ? 7.994 -0.042 -11.772 1.00 91.00 81 ARG A CA 1
ATOM 605 C C . ARG A 1 81 ? 7.028 -1.126 -12.236 1.00 91.00 81 ARG A C 1
ATOM 607 O O . ARG A 1 81 ? 6.827 -1.272 -13.437 1.00 91.00 81 ARG A O 1
ATOM 614 N N . SER A 1 82 ? 6.465 -1.891 -11.303 1.00 92.00 82 SER A N 1
ATOM 615 C CA . SER A 1 82 ? 5.534 -2.989 -11.579 1.00 92.00 82 SER A CA 1
ATOM 616 C C . SER A 1 82 ? 4.112 -2.498 -11.833 1.00 92.00 82 SER A C 1
ATOM 618 O O . SER A 1 82 ? 3.382 -3.118 -12.604 1.00 92.00 82 SER A O 1
ATOM 620 N N . GLY A 1 83 ? 3.740 -1.378 -11.217 1.00 92.38 83 GLY A N 1
ATOM 621 C CA . GLY A 1 83 ? 2.385 -0.860 -11.212 1.00 92.38 83 GLY A CA 1
ATOM 622 C C . GLY A 1 83 ? 1.422 -1.693 -10.362 1.00 92.38 83 GLY A C 1
ATOM 623 O O . GLY A 1 83 ? 1.745 -2.775 -9.863 1.00 92.38 83 GLY A O 1
ATOM 624 N N . GLY A 1 84 ? 0.213 -1.164 -10.212 1.00 95.38 84 GLY A N 1
ATOM 625 C CA . GLY A 1 84 ? -0.892 -1.801 -9.501 1.00 95.38 84 GLY A CA 1
ATOM 626 C C . GLY A 1 84 ? -1.758 -0.778 -8.782 1.00 95.38 84 GLY A C 1
ATOM 627 O O . GLY A 1 84 ? -1.619 0.428 -8.985 1.00 95.38 84 GLY A O 1
ATOM 628 N N . SER A 1 85 ? -2.657 -1.248 -7.934 1.00 96.06 85 SER A N 1
ATOM 629 C CA . SER A 1 85 ? -3.557 -0.395 -7.170 1.00 96.06 85 SER A CA 1
ATOM 630 C C . SER A 1 85 ? -3.801 -0.952 -5.783 1.00 96.06 85 SER A C 1
ATOM 632 O O . SER A 1 85 ? -3.892 -2.163 -5.591 1.00 96.06 85 SER A O 1
ATOM 634 N N . LEU A 1 86 ? -3.960 -0.041 -4.835 1.00 96.94 86 LEU A N 1
ATOM 635 C CA . LEU A 1 86 ? -4.345 -0.330 -3.469 1.00 96.94 86 LEU A CA 1
ATOM 636 C C . LEU A 1 86 ? -5.691 0.343 -3.183 1.00 96.94 86 LEU A C 1
ATOM 638 O O . LEU A 1 86 ? -5.816 1.553 -3.347 1.00 96.94 86 LEU A O 1
ATOM 642 N N . VAL A 1 87 ? -6.686 -0.421 -2.746 1.00 96.81 87 VAL A N 1
ATOM 643 C CA . VAL A 1 87 ? -8.019 0.088 -2.397 1.00 96.81 87 VAL A CA 1
ATOM 644 C C . VAL A 1 87 ? -8.191 0.038 -0.889 1.00 96.81 87 VAL A C 1
ATOM 646 O O . VAL A 1 87 ? -8.110 -1.036 -0.307 1.00 96.81 87 VAL A O 1
ATOM 649 N N . VAL A 1 88 ? -8.444 1.173 -0.242 1.00 96.50 88 VAL A N 1
ATOM 650 C CA . VAL A 1 88 ? -8.730 1.229 1.199 1.00 96.50 88 VAL A CA 1
ATOM 651 C C . VAL A 1 88 ? -10.176 0.797 1.437 1.00 96.50 88 VAL A C 1
ATOM 653 O O . VAL A 1 88 ? -11.106 1.475 1.016 1.00 96.50 88 VAL A O 1
ATOM 656 N N . GLU A 1 89 ? -10.394 -0.319 2.123 1.00 96.31 89 GLU A N 1
ATOM 657 C CA . GLU A 1 89 ? -11.718 -0.946 2.235 1.00 96.31 89 GLU A CA 1
ATOM 658 C C . GLU A 1 89 ? -12.444 -0.604 3.534 1.00 96.31 89 GLU A C 1
ATOM 660 O O . GLU A 1 89 ? -13.657 -0.419 3.554 1.00 96.31 89 GLU A O 1
ATOM 665 N N . SER A 1 90 ? -11.722 -0.587 4.653 1.00 96.31 90 SER A N 1
ATOM 666 C CA . SER A 1 90 ? -12.314 -0.371 5.974 1.00 96.31 90 SER A CA 1
ATOM 667 C C . SER A 1 90 ? -11.263 0.041 6.995 1.00 96.31 90 SER A C 1
ATOM 669 O O . SER A 1 90 ? -10.066 -0.173 6.809 1.00 96.31 90 SER A O 1
ATOM 671 N N . GLN A 1 91 ? -11.706 0.630 8.101 1.00 95.56 91 GLN A N 1
ATOM 672 C CA . GLN A 1 91 ? -10.848 0.894 9.250 1.00 95.56 91 GLN A CA 1
ATOM 673 C C . GLN A 1 91 ? -10.843 -0.323 10.183 1.00 95.56 91 GLN A C 1
ATOM 675 O O . GLN A 1 91 ? -11.895 -0.870 10.506 1.00 95.56 91 GLN A O 1
ATOM 680 N N . VAL A 1 92 ? -9.660 -0.728 10.645 1.00 94.62 92 VAL A N 1
ATOM 681 C CA . VAL A 1 92 ? -9.464 -1.809 11.617 1.00 94.62 92 VAL A CA 1
ATOM 682 C C . VAL A 1 92 ? -9.147 -1.189 12.982 1.00 94.62 92 VAL A C 1
ATOM 684 O O . VAL A 1 92 ? -8.069 -0.600 13.145 1.00 94.62 92 VAL A O 1
ATOM 687 N N . PRO A 1 93 ? -10.048 -1.303 13.978 1.00 92.44 93 PRO A N 1
ATOM 688 C CA . PRO A 1 93 ? -9.853 -0.705 15.296 1.00 92.44 93 PRO A CA 1
ATOM 689 C C . PRO A 1 93 ? -8.519 -1.113 15.930 1.00 92.44 93 PRO A C 1
ATOM 691 O O . PRO A 1 93 ? -8.204 -2.295 16.034 1.00 92.44 93 PRO A O 1
ATOM 694 N N . GLY A 1 94 ? -7.723 -0.123 16.337 1.00 92.19 94 GLY A N 1
ATOM 695 C CA . GLY A 1 94 ? -6.429 -0.338 16.993 1.00 92.19 94 GLY A CA 1
ATOM 696 C C . GLY A 1 94 ? -5.280 -0.808 16.088 1.00 92.19 94 GLY A C 1
ATOM 697 O O . GLY A 1 94 ? -4.151 -0.854 16.566 1.00 92.19 94 GLY A O 1
ATOM 698 N N . ALA A 1 95 ? -5.524 -1.112 14.806 1.00 90.56 95 ALA A N 1
ATOM 699 C CA . ALA A 1 95 ? -4.497 -1.639 13.898 1.00 90.56 95 ALA A CA 1
ATOM 700 C C . ALA A 1 95 ? -4.207 -0.736 12.685 1.00 90.56 95 ALA A C 1
ATOM 702 O O . ALA A 1 95 ? -3.055 -0.636 12.262 1.00 90.56 95 ALA A O 1
ATOM 703 N N . GLY A 1 96 ? -5.219 -0.056 12.134 1.00 93.88 96 GLY A N 1
ATOM 704 C CA . GLY A 1 96 ? -5.059 0.812 10.963 1.00 93.88 96 GLY A CA 1
ATOM 705 C C . GLY A 1 96 ? -6.208 0.659 9.975 1.00 93.88 96 GLY A C 1
ATOM 706 O O . GLY A 1 96 ? -7.366 0.794 10.359 1.00 93.88 96 GLY A O 1
ATOM 707 N N . TYR A 1 97 ? -5.891 0.381 8.714 1.00 96.06 97 TYR A N 1
ATOM 708 C CA . TYR A 1 97 ? -6.861 0.222 7.632 1.00 96.06 97 TYR A CA 1
ATOM 709 C C . TYR A 1 97 ? -6.678 -1.116 6.918 1.00 96.06 97 TYR A C 1
ATOM 711 O O . TYR A 1 97 ? -5.549 -1.521 6.652 1.00 96.06 97 TYR A O 1
ATOM 719 N N . SER A 1 98 ? -7.791 -1.774 6.597 1.00 97.06 98 SER A N 1
ATOM 720 C CA . SER A 1 98 ? -7.843 -2.856 5.613 1.00 97.06 98 SER A CA 1
ATOM 721 C C . SER A 1 98 ? -7.713 -2.247 4.234 1.00 97.06 98 SER A C 1
ATOM 723 O O . SER A 1 98 ? -8.449 -1.311 3.910 1.00 97.06 98 SER A O 1
ATOM 725 N N . ALA A 1 99 ? -6.817 -2.787 3.426 1.00 97.62 99 ALA A N 1
ATOM 726 C CA . ALA A 1 99 ? -6.689 -2.403 2.041 1.00 97.62 99 ALA A CA 1
ATOM 727 C C . ALA A 1 99 ? -6.420 -3.621 1.165 1.00 97.62 99 ALA A C 1
ATOM 729 O O . ALA A 1 99 ? -5.643 -4.495 1.542 1.00 97.62 99 ALA A O 1
ATOM 730 N N . HIS A 1 100 ? -7.024 -3.643 -0.012 1.00 98.31 100 HIS A N 1
ATOM 731 C CA . HIS A 1 100 ? -6.812 -4.683 -1.002 1.00 98.31 100 HIS A CA 1
ATOM 732 C C . HIS A 1 100 ? -5.781 -4.218 -2.032 1.00 98.31 100 HIS A C 1
ATOM 734 O O . HIS A 1 100 ? -5.928 -3.153 -2.636 1.00 98.31 100 HIS A O 1
ATOM 740 N N . TRP A 1 101 ? -4.722 -5.000 -2.215 1.00 97.94 101 TRP A N 1
ATOM 741 C CA . TRP A 1 101 ? -3.697 -4.799 -3.233 1.00 97.94 101 TRP A CA 1
ATOM 742 C C . TRP A 1 101 ? -3.961 -5.688 -4.442 1.00 97.94 101 TRP A C 1
ATOM 744 O O . TRP A 1 101 ? -4.115 -6.896 -4.287 1.00 97.94 101 TRP A O 1
ATOM 754 N N . ALA A 1 102 ? -3.875 -5.094 -5.633 1.00 98.19 102 ALA A N 1
ATOM 755 C CA . ALA A 1 102 ? -3.854 -5.801 -6.905 1.00 98.19 102 ALA A CA 1
ATOM 756 C C . ALA A 1 102 ? -2.745 -5.240 -7.808 1.00 98.19 102 ALA A C 1
ATOM 758 O O . ALA A 1 102 ? -2.738 -4.056 -8.151 1.00 98.19 102 ALA A O 1
ATOM 759 N N . GLY A 1 103 ? -1.804 -6.085 -8.225 1.00 96.81 103 GLY A N 1
ATOM 760 C CA . GLY A 1 103 ? -0.701 -5.700 -9.104 1.00 96.81 103 GLY A CA 1
ATOM 761 C C . GLY A 1 103 ? 0.220 -6.868 -9.436 1.00 96.81 103 GLY A C 1
ATOM 762 O O . GLY A 1 103 ? -0.105 -8.022 -9.190 1.00 96.81 103 GLY A O 1
ATOM 763 N N . ALA A 1 104 ? 1.386 -6.599 -10.024 1.00 94.69 104 ALA A N 1
ATOM 764 C CA . ALA A 1 104 ? 2.297 -7.683 -10.412 1.00 94.69 104 ALA A CA 1
ATOM 765 C C . ALA A 1 104 ? 3.203 -8.152 -9.260 1.00 94.69 104 ALA A C 1
ATOM 767 O O . ALA A 1 104 ? 3.520 -9.335 -9.171 1.00 94.69 104 ALA A O 1
ATOM 768 N N . ARG A 1 105 ? 3.656 -7.222 -8.410 1.00 95.81 105 ARG A N 1
ATOM 769 C CA . ARG A 1 105 ? 4.520 -7.481 -7.245 1.00 95.81 105 ARG A CA 1
ATOM 770 C C . ARG A 1 105 ? 4.664 -6.231 -6.380 1.00 95.81 105 ARG A C 1
ATOM 772 O O . ARG A 1 105 ? 4.589 -5.117 -6.906 1.00 95.81 105 ARG A O 1
ATOM 779 N N . THR A 1 106 ? 4.970 -6.419 -5.101 1.00 96.81 106 THR A N 1
ATOM 780 C CA . THR A 1 106 ? 5.240 -5.365 -4.111 1.00 96.81 106 THR A CA 1
ATOM 781 C C . THR A 1 106 ? 6.689 -5.327 -3.624 1.00 96.81 106 THR A C 1
ATOM 783 O O . THR A 1 106 ? 7.124 -4.293 -3.121 1.00 96.81 106 THR A O 1
ATOM 786 N N . SER A 1 107 ? 7.460 -6.407 -3.779 1.00 96.69 107 SER A N 1
ATOM 787 C CA . SER A 1 107 ? 8.897 -6.463 -3.461 1.00 96.69 107 SER A CA 1
ATOM 788 C C . SER A 1 107 ? 9.681 -7.311 -4.471 1.00 96.69 107 SER A C 1
ATOM 790 O O . SER A 1 107 ? 9.128 -8.188 -5.136 1.00 96.69 107 SER A O 1
ATOM 792 N N . ASP A 1 108 ? 10.992 -7.059 -4.571 1.00 95.56 108 ASP A N 1
ATOM 793 C CA . ASP A 1 108 ? 11.932 -7.862 -5.372 1.00 95.56 108 ASP A CA 1
ATOM 794 C C . ASP A 1 108 ? 12.451 -9.109 -4.628 1.00 95.56 108 ASP A C 1
ATOM 796 O O . ASP A 1 108 ? 13.072 -9.978 -5.236 1.00 95.56 108 ASP A O 1
ATOM 800 N N . ASP A 1 109 ? 12.184 -9.212 -3.324 1.00 95.00 109 ASP A N 1
ATOM 801 C CA . ASP A 1 109 ? 12.676 -10.279 -2.449 1.00 95.00 109 ASP A CA 1
ATOM 802 C C . ASP A 1 109 ? 11.563 -11.207 -1.932 1.00 95.00 109 ASP A C 1
ATOM 804 O O . ASP A 1 109 ? 10.389 -11.056 -2.257 1.00 95.00 109 ASP A O 1
ATOM 808 N N . ALA A 1 110 ? 11.939 -12.175 -1.091 1.00 95.12 110 ALA A N 1
ATOM 809 C CA . ALA A 1 110 ? 11.029 -13.170 -0.520 1.00 95.12 110 ALA A CA 1
ATOM 810 C C . ALA A 1 110 ? 9.929 -12.589 0.393 1.00 95.12 110 ALA A C 1
ATOM 812 O O . ALA A 1 110 ? 9.059 -13.335 0.833 1.00 95.12 110 ALA A O 1
ATOM 813 N N . ARG A 1 111 ? 9.957 -11.282 0.696 1.00 96.50 111 ARG A N 1
ATOM 814 C CA . ARG A 1 111 ? 8.915 -10.589 1.470 1.00 96.50 111 ARG A CA 1
ATOM 815 C C . ARG A 1 111 ? 7.901 -9.880 0.571 1.00 96.50 111 ARG A C 1
ATOM 817 O O . ARG A 1 111 ? 7.271 -8.922 1.007 1.00 96.50 111 ARG A O 1
ATOM 824 N N . ASP A 1 112 ? 7.767 -10.312 -0.677 1.00 96.94 112 ASP A N 1
ATOM 825 C CA . ASP A 1 112 ? 6.717 -9.859 -1.583 1.00 96.94 112 ASP A CA 1
ATOM 826 C C . ASP A 1 112 ? 5.322 -10.203 -1.038 1.00 96.94 112 ASP A C 1
ATOM 828 O O . ASP A 1 112 ? 5.081 -11.314 -0.563 1.00 96.94 112 ASP A O 1
ATOM 832 N N . CYS A 1 113 ? 4.395 -9.249 -1.105 1.00 97.19 113 CYS A N 1
ATOM 833 C CA . CYS A 1 113 ? 3.006 -9.481 -0.720 1.00 97.19 113 CYS A CA 1
ATOM 834 C C . CYS A 1 113 ? 2.247 -10.269 -1.796 1.00 97.19 113 CYS A C 1
ATOM 836 O O . CYS A 1 113 ? 1.184 -10.805 -1.497 1.00 97.19 113 CYS A O 1
ATOM 838 N N . GLY A 1 114 ? 2.805 -10.397 -3.004 1.00 96.19 114 GLY A N 1
ATOM 839 C CA . GLY A 1 114 ? 2.228 -11.125 -4.130 1.00 96.19 114 GLY A CA 1
ATOM 840 C C . GLY A 1 114 ? 1.452 -10.225 -5.092 1.00 96.19 114 GLY A C 1
ATOM 841 O O . GLY A 1 114 ? 1.538 -8.996 -5.046 1.00 96.19 114 GLY A O 1
ATOM 842 N N . THR A 1 115 ? 0.697 -10.859 -5.990 1.00 97.25 115 THR A N 1
ATOM 843 C CA . THR A 1 115 ? -0.085 -10.167 -7.027 1.00 97.25 115 THR A CA 1
ATOM 844 C C . THR A 1 115 ? -1.443 -9.663 -6.538 1.00 97.25 115 THR A C 1
ATOM 846 O O . THR A 1 115 ? -2.002 -8.734 -7.106 1.00 97.25 115 THR A O 1
ATOM 849 N N . ASP A 1 116 ? -1.974 -10.301 -5.499 1.00 97.75 116 ASP A N 1
ATOM 850 C CA . ASP A 1 116 ? -3.292 -10.059 -4.917 1.00 97.75 116 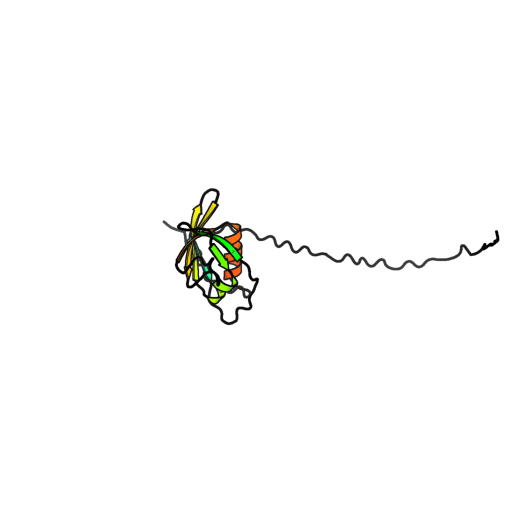ASP A CA 1
ATOM 851 C C . ASP A 1 116 ? -3.191 -10.328 -3.409 1.00 97.75 116 ASP A C 1
ATOM 853 O O . ASP A 1 116 ? -2.690 -11.390 -3.003 1.00 97.75 116 ASP A O 1
ATOM 857 N N . ALA A 1 117 ? -3.533 -9.336 -2.582 1.00 97.81 117 ALA A N 1
ATOM 858 C CA . ALA A 1 117 ? -3.404 -9.455 -1.133 1.00 97.81 117 ALA A CA 1
ATOM 859 C C . ALA A 1 117 ? -4.281 -8.468 -0.357 1.00 97.81 117 ALA A C 1
ATOM 861 O O . ALA A 1 117 ? -4.273 -7.269 -0.626 1.00 97.81 117 ALA A O 1
ATOM 862 N N . ASP A 1 118 ? -4.903 -8.961 0.714 1.00 98.06 118 ASP A N 1
ATOM 863 C CA . ASP A 1 118 ? -5.534 -8.119 1.727 1.00 98.06 118 ASP A CA 1
ATOM 864 C C . ASP A 1 118 ? -4.518 -7.746 2.810 1.00 98.06 118 ASP A C 1
ATOM 866 O O . ASP A 1 118 ? -3.909 -8.605 3.463 1.00 98.06 118 ASP A O 1
ATOM 870 N N . LEU A 1 119 ? -4.341 -6.447 3.010 1.00 98.06 119 LEU A N 1
ATOM 871 C CA . LEU A 1 119 ? -3.303 -5.854 3.838 1.00 98.06 119 LEU A CA 1
ATOM 872 C C . LEU A 1 119 ? -3.921 -5.049 4.981 1.00 98.06 119 LEU A C 1
ATOM 874 O O . LEU A 1 119 ? -4.935 -4.375 4.815 1.00 98.06 119 LEU A O 1
ATOM 878 N N . VAL A 1 120 ? -3.264 -5.059 6.137 1.00 97.56 120 VAL A N 1
ATOM 879 C CA . VAL A 1 120 ? -3.512 -4.103 7.217 1.00 97.56 120 VAL A CA 1
ATOM 880 C C . VAL A 1 120 ? -2.376 -3.091 7.224 1.00 97.56 120 VAL A C 1
ATOM 882 O O . VAL A 1 120 ? -1.211 -3.427 7.461 1.00 97.56 120 VAL A O 1
ATOM 885 N N . ILE A 1 121 ? -2.724 -1.841 6.936 1.00 96.31 121 ILE A N 1
ATOM 886 C CA . ILE A 1 121 ? -1.777 -0.752 6.709 1.00 96.31 121 ILE A CA 1
ATOM 887 C C . ILE A 1 121 ? -1.992 0.329 7.761 1.00 96.31 121 ILE A C 1
ATOM 889 O O . ILE A 1 121 ? -3.116 0.741 8.058 1.00 96.31 121 ILE A O 1
ATOM 893 N N . ARG A 1 122 ? -0.888 0.800 8.342 1.00 94.94 122 ARG A N 1
ATOM 894 C CA . ARG A 1 122 ? -0.916 1.884 9.325 1.00 94.94 122 ARG A CA 1
ATOM 895 C C . ARG A 1 122 ? -1.291 3.211 8.652 1.00 94.94 122 ARG A C 1
ATOM 897 O O . ARG A 1 122 ? -0.860 3.430 7.521 1.00 94.94 122 ARG A O 1
ATOM 904 N N . PRO A 1 123 ? -2.005 4.124 9.333 1.00 91.88 123 PRO A N 1
ATOM 905 C CA . PRO A 1 123 ? -2.432 5.396 8.743 1.00 91.88 123 PRO A CA 1
ATOM 906 C C . PRO A 1 123 ? -1.291 6.176 8.071 1.00 91.88 123 PRO A C 1
ATOM 908 O O . PRO A 1 123 ? -1.387 6.512 6.898 1.00 91.88 123 PRO A O 1
ATOM 911 N N . GLN A 1 124 ? -0.153 6.322 8.755 1.00 90.81 124 GLN A N 1
ATOM 912 C CA . GLN A 1 124 ? 1.019 7.036 8.237 1.00 90.81 124 GLN A CA 1
ATOM 913 C C . GLN A 1 124 ? 1.642 6.397 6.986 1.00 90.81 124 GLN A C 1
ATOM 915 O O . GLN A 1 124 ? 2.403 7.038 6.271 1.00 90.81 124 GLN A O 1
ATOM 920 N N . TYR A 1 125 ? 1.385 5.110 6.737 1.00 93.94 125 TYR A N 1
ATOM 921 C CA . TYR A 1 125 ? 1.883 4.425 5.544 1.00 93.94 125 TYR A CA 1
ATOM 922 C C . TYR A 1 125 ? 0.998 4.690 4.338 1.00 93.94 125 TYR A C 1
ATOM 924 O O . TYR A 1 125 ? 1.524 4.776 3.235 1.00 93.94 125 TYR A O 1
ATOM 932 N N . LEU A 1 126 ? -0.307 4.874 4.541 1.00 92.31 126 LEU A N 1
ATOM 933 C CA . LEU A 1 126 ? -1.202 5.292 3.469 1.00 92.31 126 LEU A CA 1
ATOM 934 C C . LEU A 1 126 ? -0.866 6.704 2.985 1.00 92.31 126 LEU A C 1
ATOM 936 O O . LEU A 1 126 ? -0.807 6.901 1.780 1.00 92.31 126 LEU A O 1
ATOM 940 N N . ASP A 1 127 ? -0.528 7.632 3.884 1.00 88.88 127 ASP A N 1
ATOM 941 C CA . ASP A 1 127 ? -0.096 8.985 3.494 1.00 88.88 127 ASP A CA 1
ATOM 942 C C . ASP A 1 127 ? 1.169 8.952 2.620 1.00 88.88 127 ASP A C 1
ATOM 944 O O . ASP A 1 127 ? 1.273 9.652 1.611 1.00 88.88 127 ASP A O 1
ATOM 948 N N . VAL A 1 128 ? 2.132 8.096 2.985 1.00 90.25 128 VAL A N 1
ATOM 949 C CA . VAL A 1 128 ? 3.360 7.885 2.205 1.00 90.25 128 VAL A CA 1
ATOM 950 C C . VAL A 1 128 ? 3.045 7.260 0.847 1.00 90.25 128 VAL A C 1
ATOM 952 O O . VAL A 1 128 ? 3.617 7.681 -0.154 1.00 90.25 128 VAL A O 1
ATOM 955 N N . LEU A 1 129 ? 2.158 6.264 0.803 1.00 91.69 129 LEU A N 1
ATOM 956 C CA . LEU A 1 129 ? 1.763 5.589 -0.435 1.00 91.69 129 LEU A CA 1
ATOM 957 C C . LEU A 1 129 ? 1.030 6.539 -1.388 1.00 91.69 129 LEU A C 1
ATOM 959 O O . LEU A 1 129 ? 1.349 6.540 -2.571 1.00 91.69 129 LEU A O 1
ATOM 963 N N . ASP A 1 130 ? 0.112 7.358 -0.875 1.00 89.00 130 ASP A N 1
ATOM 964 C CA . ASP A 1 130 ? -0.652 8.347 -1.644 1.00 89.00 130 ASP A CA 1
ATOM 965 C C . ASP A 1 130 ? 0.277 9.427 -2.218 1.00 89.00 130 ASP A C 1
ATOM 967 O O . ASP A 1 130 ? 0.350 9.617 -3.430 1.00 89.00 130 ASP A O 1
ATOM 971 N N . THR A 1 131 ? 1.117 10.021 -1.361 1.00 85.88 131 THR A N 1
ATOM 972 C CA . THR A 1 131 ? 2.127 11.013 -1.775 1.00 85.88 131 THR A CA 1
ATOM 973 C C . THR A 1 131 ? 3.078 10.448 -2.830 1.00 85.88 131 THR A C 1
ATOM 975 O O . THR A 1 131 ? 3.497 11.143 -3.755 1.00 85.88 131 THR A O 1
ATOM 978 N N . PHE A 1 132 ? 3.458 9.179 -2.687 1.00 85.50 132 PHE A N 1
ATOM 979 C CA . PHE A 1 132 ? 4.374 8.534 -3.615 1.00 85.50 132 PHE A CA 1
ATOM 980 C C . PHE A 1 132 ? 3.706 8.174 -4.950 1.00 85.50 132 PHE A C 1
ATOM 982 O O . PHE A 1 132 ? 4.360 8.253 -5.993 1.00 85.50 132 PHE A O 1
ATOM 989 N N . ALA A 1 133 ? 2.427 7.795 -4.932 1.00 86.62 133 ALA A N 1
ATOM 990 C CA . ALA A 1 133 ? 1.661 7.465 -6.129 1.00 86.62 133 ALA A CA 1
ATOM 991 C C . ALA A 1 133 ? 1.448 8.681 -7.048 1.00 86.62 133 ALA A C 1
ATOM 993 O O . ALA A 1 133 ? 1.518 8.526 -8.266 1.00 86.62 133 ALA A O 1
ATOM 994 N N . ASP A 1 134 ? 1.286 9.884 -6.485 1.00 75.38 134 ASP A N 1
ATOM 995 C CA . ASP A 1 134 ? 1.124 11.136 -7.246 1.00 75.38 134 ASP A CA 1
ATOM 996 C C . ASP A 1 134 ? 2.384 11.563 -8.039 1.00 75.38 134 ASP A C 1
ATOM 998 O O . ASP A 1 134 ? 2.306 12.337 -8.997 1.00 75.38 134 ASP A O 1
ATOM 1002 N N . GLY A 1 135 ? 3.562 11.027 -7.697 1.00 65.38 135 GLY A N 1
ATOM 1003 C CA . GLY A 1 135 ? 4.818 11.260 -8.416 1.00 65.38 135 GLY A CA 1
ATOM 1004 C C . GLY A 1 135 ? 5.374 12.702 -8.339 1.00 65.38 135 GLY A C 1
ATOM 1005 O O . GLY A 1 135 ? 4.706 13.639 -7.907 1.00 65.38 135 GLY A O 1
ATOM 1006 N N . PRO A 1 136 ? 6.627 12.934 -8.790 1.00 53.75 136 PRO A N 1
ATOM 1007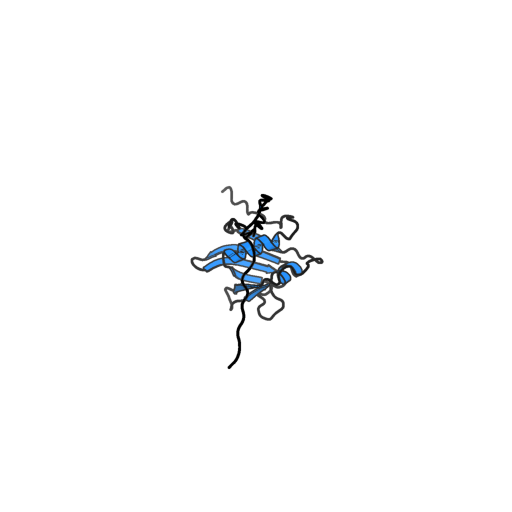 C CA . PRO A 1 136 ? 7.314 14.232 -8.666 1.00 53.75 136 PRO A CA 1
ATOM 1008 C C . PRO A 1 136 ? 6.784 15.346 -9.593 1.00 53.75 136 PRO A C 1
ATOM 1010 O O . PRO A 1 136 ? 7.368 16.425 -9.645 1.00 53.75 136 PRO A O 1
ATOM 1013 N N . GLY A 1 137 ? 5.703 15.102 -10.339 1.00 49.16 137 GLY A N 1
ATOM 1014 C CA . GLY A 1 137 ? 5.129 16.050 -11.299 1.00 49.16 137 GLY A CA 1
ATOM 1015 C C . GLY A 1 137 ? 3.731 16.550 -10.946 1.00 49.16 137 GLY A C 1
ATOM 1016 O O . GLY A 1 137 ? 3.184 17.330 -11.721 1.00 49.16 137 GLY A O 1
ATOM 1017 N N . GLY A 1 138 ? 3.132 16.085 -9.839 1.00 45.62 138 GLY A N 1
ATOM 1018 C CA . GLY A 1 138 ? 1.770 16.467 -9.452 1.00 45.62 138 GLY A CA 1
ATOM 1019 C C . GLY A 1 138 ? 0.731 16.240 -10.556 1.00 45.62 138 GLY A C 1
ATOM 1020 O O . GLY A 1 138 ? -0.306 16.902 -10.570 1.00 45.62 138 GLY A O 1
ATOM 1021 N N . SER A 1 139 ? 1.009 15.345 -11.512 1.00 40.53 139 SER A N 1
ATOM 1022 C CA . SER A 1 139 ? -0.055 14.829 -12.361 1.00 40.53 139 SER A CA 1
ATOM 1023 C C . SER A 1 139 ? -0.870 13.941 -11.449 1.00 40.53 139 SER A C 1
ATOM 1025 O O . SER A 1 139 ? -0.276 13.025 -10.883 1.00 40.53 139 SER A O 1
ATOM 1027 N N . PRO A 1 140 ? -2.167 14.219 -11.260 1.00 41.00 140 PRO A N 1
ATOM 1028 C CA . PRO A 1 140 ? -2.966 13.415 -10.366 1.00 41.00 140 PRO A CA 1
ATOM 1029 C C . PRO A 1 140 ? -2.796 11.968 -10.818 1.00 41.00 140 PRO A C 1
ATOM 1031 O O . PRO A 1 140 ? -3.176 11.619 -11.944 1.00 41.00 140 PRO A O 1
ATOM 1034 N N . ALA A 1 141 ? -2.256 11.115 -9.939 1.00 46.69 141 ALA A N 1
ATOM 1035 C CA . ALA A 1 141 ? -2.704 9.741 -9.980 1.00 46.69 141 ALA A CA 1
ATOM 1036 C C . ALA A 1 141 ? -4.230 9.843 -10.004 1.00 46.69 141 ALA A C 1
ATOM 1038 O O . ALA A 1 141 ? -4.808 10.758 -9.406 1.00 46.69 141 ALA A O 1
ATOM 1039 N N . ALA A 1 142 ? -4.908 8.993 -10.765 1.00 48.78 142 ALA A N 1
ATOM 1040 C CA . ALA A 1 142 ? -6.359 8.969 -10.736 1.00 48.78 142 ALA A CA 1
ATOM 1041 C C . ALA A 1 142 ? -6.822 8.437 -9.362 1.00 48.78 142 ALA A C 1
ATOM 1043 O O . ALA A 1 142 ? -7.399 7.360 -9.268 1.00 48.78 142 ALA A O 1
ATOM 1044 N N . SER A 1 143 ? -6.558 9.189 -8.289 1.00 45.53 143 SER A N 1
ATOM 1045 C CA . SER A 1 143 ? -7.227 9.168 -7.004 1.00 45.53 143 SER A CA 1
ATOM 1046 C C . SER A 1 143 ? -8.641 9.640 -7.288 1.00 45.53 143 SER A C 1
ATOM 1048 O O . SER A 1 143 ? -9.021 10.801 -7.107 1.00 45.53 143 SER A O 1
ATOM 1050 N N . VAL A 1 144 ? -9.421 8.716 -7.842 1.00 50.06 144 VAL A N 1
ATOM 1051 C CA . VAL A 1 144 ? -10.859 8.856 -7.948 1.00 50.06 144 VAL A CA 1
ATOM 1052 C C . VAL A 1 144 ? -11.351 8.808 -6.514 1.00 50.06 144 VAL A C 1
ATOM 1054 O O . VAL A 1 144 ? -11.502 7.747 -5.915 1.00 50.06 144 VAL A O 1
ATOM 1057 N N . HIS A 1 145 ? -11.546 9.988 -5.936 1.00 49.84 145 HIS A N 1
ATOM 1058 C CA . HIS A 1 145 ? -12.323 10.126 -4.723 1.00 49.84 145 HIS A CA 1
ATOM 1059 C C . HIS A 1 145 ? -13.694 9.527 -5.028 1.00 49.84 145 HIS A C 1
ATOM 1061 O O . HIS A 1 145 ? -14.452 10.095 -5.817 1.00 49.84 145 HIS A O 1
ATOM 1067 N N . GLY A 1 146 ? -13.984 8.355 -4.458 1.00 44.44 146 GLY A N 1
ATOM 1068 C CA . GLY A 1 146 ? -15.301 7.749 -4.561 1.00 44.44 146 GLY A CA 1
ATOM 1069 C C . GLY A 1 146 ? -16.348 8.797 -4.195 1.00 44.44 146 GLY A C 1
ATOM 1070 O O . GLY A 1 146 ? -16.325 9.348 -3.093 1.00 44.44 146 GLY A O 1
ATOM 1071 N N . LEU A 1 147 ? -17.224 9.120 -5.146 1.00 44.09 147 LEU A N 1
ATOM 1072 C CA . LEU A 1 147 ? -18.373 9.998 -4.956 1.00 44.09 147 LEU A CA 1
ATOM 1073 C C . LEU A 1 147 ? -19.372 9.296 -4.027 1.00 44.09 147 LEU A C 1
ATOM 1075 O O . LEU A 1 147 ? -20.378 8.744 -4.458 1.00 44.09 147 LEU A O 1
ATOM 1079 N N . GLY A 1 148 ? -19.072 9.298 -2.732 1.00 42.97 148 GLY A N 1
ATOM 1080 C CA . GLY A 1 148 ? -20.014 8.979 -1.670 1.00 42.97 148 GLY A CA 1
ATOM 1081 C C . GLY A 1 148 ? -20.899 10.189 -1.406 1.00 42.97 148 GLY A C 1
ATOM 1082 O O . GLY A 1 148 ? -20.695 10.911 -0.435 1.00 42.97 1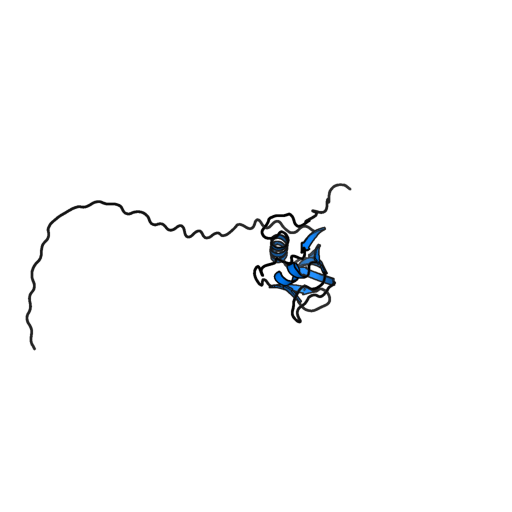48 GLY A O 1
ATOM 1083 N N . GLY A 1 149 ? -21.849 10.442 -2.302 1.00 44.53 149 GLY A N 1
ATOM 1084 C CA . GLY A 1 149 ? -22.859 11.480 -2.147 1.00 44.53 149 GLY A CA 1
ATOM 1085 C C . GLY A 1 149 ? -24.104 11.125 -2.947 1.00 44.53 149 GLY A C 1
ATOM 1086 O O . GLY A 1 149 ? -24.055 11.133 -4.171 1.00 44.53 149 GLY A O 1
ATOM 1087 N N . LEU A 1 150 ? -25.202 10.884 -2.222 1.00 39.50 150 LEU A N 1
ATOM 1088 C CA . LEU A 1 150 ? -26.562 10.543 -2.669 1.00 39.50 150 LEU A CA 1
ATOM 1089 C C . LEU A 1 150 ? -26.838 9.043 -2.857 1.00 39.50 150 LEU A C 1
ATOM 1091 O O . LEU A 1 150 ? -26.856 8.531 -3.976 1.00 39.50 150 LEU A O 1
ATOM 1095 N N . ARG A 1 151 ? -27.197 8.375 -1.757 1.00 40.53 151 ARG A N 1
ATOM 1096 C CA . ARG A 1 151 ? -28.551 7.831 -1.543 1.00 40.53 151 ARG A CA 1
ATOM 1097 C C . ARG A 1 151 ? -28.742 7.375 -0.105 1.00 40.53 151 ARG A C 1
ATOM 1099 O O . ARG A 1 151 ? -27.773 6.831 0.462 1.00 40.53 151 ARG A O 1
#

pLDDT: mean 75.39, std 22.1, range [39.5, 98.31]

Organism: Rhodopila globiformis (NCBI:txid1071)

Sequence (151 aa):
MRSTNRNTATRLLFATVVGATVMGAGIAGNIVGDYVVRAPRIGHIIAFLPSKDSQPASGARLMVHRRDRSDCVLNLDVLRRSGGSLVVESQVPGAGYSAHWAGARTSDDARDCGTDADLVIRPQYLDVLDTFADGPGGSPAASVHGLGGLR

Radius of gyration: 29.18 Å; chains: 1; bounding box: 97×69×56 Å

Foldseek 3Di:
DDDDDDDDDDDDDDDDDDDDPPPPPPPPPPPPPPPPLPFDDQFWKQWQAADPPDDQDDQDWDWWQFPVDGIAIQGLSCCNNFIWMKGFHAADPPQATWIWTATQWRDPDPRICGRITTIGHHRVVVSVSNVSSCPPPNPHPPRVPPPPDDD

Secondary structure (DSSP, 8-state):
--------------------------------------PPPTT-EEEE---TT-------EEEEEETTSS-EEEEHHHHHHH-EEEEEEEEETTTEEEEEEEES-S-SSTTB--SEEEEEE-HHHHHHHHHHHTTTTTPPP----------